Protein AF-A0A9W9MIU5-F1 (afdb_monomer_lite)

Foldseek 3Di:
DVVVVVVVVVVVVVVVVVVVVVVVVVVVVVVVVVVVVVVVVVVVVVVVVCVVVVVVVVVVVVVVVCVVCVVVVVVVVVVVVVVVVVVVVVPDQDDDDPDRDD

Sequence (102 aa):
MSSLITSLKDLVASIFEVIFSTFKGAFDAVYGILLAFVNFLVGIASMALHTVKGTLEAAGGVGKFIASNILVIAVIAIGAYGYLDYQRRQGRSVKVGDKKLN

Radius of gyration: 40.73 Å; chains: 1; bounding box: 74×19×118 Å

pLDDT: mean 86.74, std 13.94, range [39.94, 97.19]

Organism: NCBI:txid70096

Secondary structure (DSSP, 8-state):
-HHHHHHHHHHHHHHHHHHHHHHHHHHHHHHHHHHHHHHHHHHHHHHHHHHHHHHHHHHHHHHHHHHHTHHHHHHHHHHHHHHHHHHHHHTS---BTTB---

Structure (mmCIF, N/CA/C/O backbone):
data_AF-A0A9W9MIU5-F1
#
_entry.id   AF-A0A9W9MIU5-F1
#
loop_
_atom_site.group_PDB
_atom_site.id
_atom_site.type_symbol
_atom_site.label_atom_id
_atom_site.label_alt_id
_atom_site.label_comp_id
_atom_site.label_asym_id
_atom_site.label_entity_id
_atom_site.label_seq_id
_atom_site.pdbx_PDB_ins_code
_atom_site.Cartn_x
_atom_site.Cartn_y
_atom_site.Cartn_z
_atom_site.occupancy
_atom_site.B_iso_or_equiv
_atom_site.auth_seq_id
_atom_site.auth_comp_id
_atom_site.auth_asym_id
_atom_site.auth_atom_id
_atom_site.pdbx_PDB_model_num
ATOM 1 N N . MET A 1 1 ? -43.341 -10.350 53.411 1.00 57.22 1 MET A N 1
ATOM 2 C CA . MET A 1 1 ? -42.782 -8.984 53.258 1.00 57.22 1 MET A CA 1
ATOM 3 C C . MET A 1 1 ? -41.441 -8.948 52.518 1.00 57.22 1 MET A C 1
ATOM 5 O O . MET A 1 1 ? -41.173 -7.948 51.873 1.00 57.22 1 MET A O 1
ATOM 9 N N . SER A 1 2 ? -40.633 -10.021 52.528 1.00 64.62 2 SER A N 1
ATOM 10 C CA . SER A 1 2 ? -39.379 -10.090 51.751 1.00 64.62 2 SER A CA 1
ATOM 11 C C . SER A 1 2 ? -39.576 -10.037 50.225 1.00 64.62 2 SER A C 1
ATOM 13 O O . SER A 1 2 ? -38.788 -9.379 49.559 1.00 64.62 2 SER A O 1
ATOM 15 N N . SER A 1 3 ? -40.638 -10.637 49.670 1.00 72.38 3 SER A N 1
ATOM 16 C CA . SER A 1 3 ? -40.859 -10.662 48.212 1.00 72.38 3 SER A CA 1
ATOM 17 C C . SER A 1 3 ? -41.079 -9.276 47.602 1.00 72.38 3 SER A C 1
ATOM 19 O O . SER A 1 3 ? -40.480 -8.967 46.584 1.00 72.38 3 SER A O 1
ATOM 21 N N . LEU A 1 4 ? -41.869 -8.415 48.251 1.00 78.56 4 LEU A N 1
ATOM 22 C CA . LEU A 1 4 ? -42.123 -7.041 47.795 1.00 78.56 4 LEU A CA 1
ATOM 23 C C . LEU A 1 4 ? -40.842 -6.198 47.734 1.00 78.56 4 LEU A C 1
ATOM 25 O O . LEU A 1 4 ? -40.650 -5.443 46.787 1.00 78.56 4 LEU A O 1
ATOM 29 N N . ILE A 1 5 ? -39.957 -6.348 48.722 1.00 82.31 5 ILE A N 1
ATOM 30 C CA . ILE A 1 5 ? -38.683 -5.618 48.780 1.00 82.31 5 ILE A CA 1
ATOM 31 C C . ILE A 1 5 ? -37.728 -6.121 47.690 1.00 82.31 5 ILE A C 1
ATOM 33 O O . ILE A 1 5 ? -37.078 -5.313 47.029 1.00 82.31 5 ILE A O 1
ATOM 37 N N . THR A 1 6 ? -37.673 -7.435 47.461 1.00 85.44 6 THR A N 1
ATOM 38 C CA . THR A 1 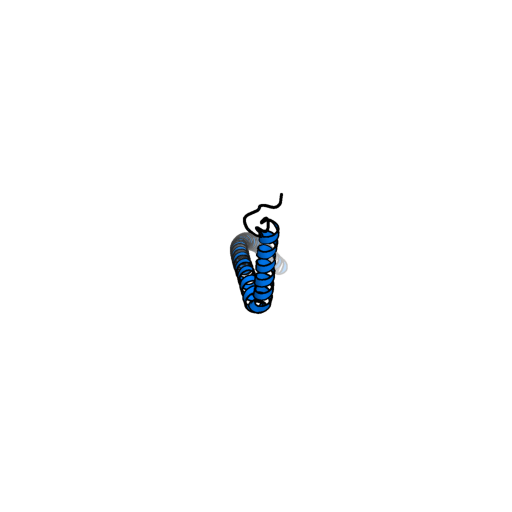6 ? -36.855 -8.023 46.391 1.00 85.44 6 THR A CA 1
ATOM 39 C C . THR A 1 6 ? -37.353 -7.599 45.010 1.00 85.44 6 THR A C 1
ATOM 41 O O . THR A 1 6 ? -36.570 -7.088 44.219 1.00 85.44 6 THR A O 1
ATOM 44 N N . SER A 1 7 ? -38.660 -7.684 44.744 1.00 86.31 7 SER A N 1
ATOM 45 C CA . SER A 1 7 ? -39.239 -7.274 43.459 1.00 86.31 7 SER A CA 1
ATOM 46 C C . SER A 1 7 ? -39.054 -5.783 43.166 1.00 86.31 7 SER A C 1
ATOM 48 O O . SER A 1 7 ? -38.835 -5.407 42.018 1.00 86.31 7 SER A O 1
ATOM 50 N N . LEU A 1 8 ? -39.102 -4.922 44.190 1.00 86.25 8 LEU A N 1
ATOM 51 C CA . LEU A 1 8 ? -38.815 -3.495 44.030 1.00 86.25 8 LEU A CA 1
ATOM 52 C C . LEU A 1 8 ? -37.341 -3.260 43.666 1.00 86.25 8 LEU A C 1
ATOM 54 O O . LEU A 1 8 ? -37.036 -2.432 42.812 1.00 86.25 8 LEU A O 1
ATOM 58 N N . LYS A 1 9 ? -36.425 -4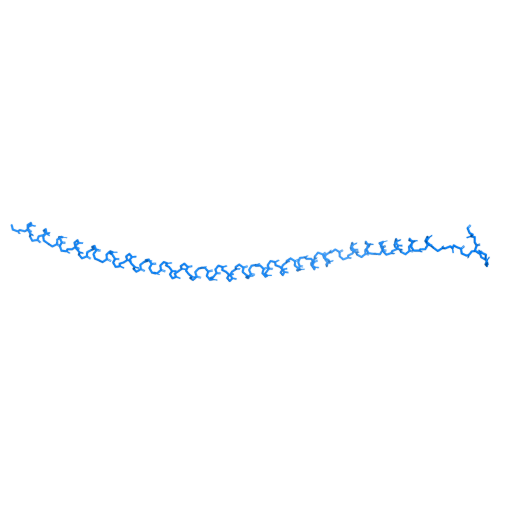.003 44.297 1.00 88.56 9 LYS A N 1
ATOM 59 C CA . LYS A 1 9 ? -34.988 -3.928 44.015 1.00 88.56 9 LYS A CA 1
ATOM 60 C C . LYS A 1 9 ? -34.671 -4.395 42.592 1.00 88.56 9 LYS A C 1
ATOM 62 O O . LYS A 1 9 ? -33.893 -3.733 41.912 1.00 88.56 9 LYS A O 1
ATOM 67 N N . ASP A 1 10 ? -35.316 -5.465 42.136 1.00 91.88 10 ASP A N 1
ATOM 68 C CA . ASP A 1 10 ? -35.162 -5.990 40.776 1.00 91.88 10 ASP A CA 1
ATOM 69 C C . ASP A 1 10 ? -35.739 -5.026 39.730 1.00 91.88 10 ASP A C 1
ATOM 71 O O . ASP A 1 10 ? -35.121 -4.793 38.693 1.00 91.88 10 ASP A O 1
ATOM 75 N N . LEU A 1 11 ? -36.879 -4.390 40.024 1.00 89.44 11 LEU A N 1
ATOM 76 C CA . LEU A 1 11 ? -37.464 -3.364 39.160 1.00 89.44 11 LEU A CA 1
ATOM 77 C C . LEU A 1 11 ? -36.528 -2.157 39.012 1.00 89.44 11 LEU A C 1
ATOM 79 O O . LEU A 1 11 ? -36.275 -1.695 37.901 1.00 89.44 11 LEU A O 1
ATOM 83 N N . VAL A 1 12 ? -35.982 -1.661 40.126 1.00 88.94 12 VAL A N 1
ATOM 84 C CA . VAL A 1 12 ? -35.022 -0.550 40.112 1.00 88.94 12 VAL A CA 1
ATOM 85 C C . VAL A 1 12 ? -33.752 -0.946 39.354 1.00 88.94 12 VAL A C 1
ATOM 87 O O . VAL A 1 12 ? -33.289 -0.178 38.513 1.00 88.94 12 VAL A O 1
ATOM 90 N N . ALA A 1 13 ? -33.218 -2.148 39.589 1.00 93.00 13 ALA A N 1
ATOM 91 C CA . ALA A 1 13 ? -32.049 -2.655 38.873 1.00 93.00 13 ALA A CA 1
ATOM 92 C C . ALA A 1 13 ? -32.291 -2.734 37.359 1.00 93.00 13 ALA A C 1
ATOM 94 O O . ALA A 1 13 ? -31.469 -2.238 36.595 1.00 93.00 13 ALA A O 1
ATOM 95 N N . SER A 1 14 ? -33.445 -3.256 36.932 1.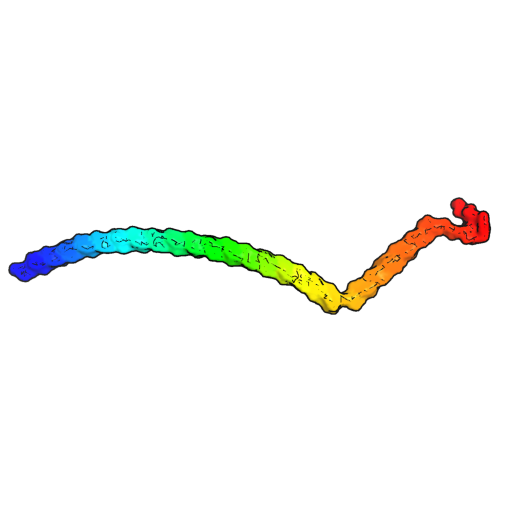00 94.00 14 SER A N 1
ATOM 96 C CA . SER A 1 14 ? -33.818 -3.333 35.517 1.00 94.00 14 SER A CA 1
ATOM 97 C C . SER A 1 14 ? -33.884 -1.952 34.857 1.00 94.00 14 SER A C 1
ATOM 99 O O . SER A 1 14 ? -33.388 -1.783 33.744 1.00 94.00 14 SER A O 1
ATOM 101 N N . ILE A 1 15 ? -34.433 -0.942 35.541 1.00 91.00 15 ILE A N 1
ATOM 102 C CA . ILE A 1 15 ? -34.486 0.431 35.015 1.00 91.00 15 ILE A CA 1
ATOM 103 C C . ILE A 1 15 ? -33.070 0.983 34.816 1.00 91.00 15 ILE A C 1
ATOM 105 O O . ILE A 1 15 ? -32.756 1.514 33.748 1.00 91.00 15 ILE A O 1
ATOM 109 N N . PHE A 1 16 ? -32.196 0.831 35.815 1.00 93.56 16 PHE A N 1
ATOM 110 C CA . PHE A 1 16 ? -30.799 1.257 35.699 1.00 93.56 16 PHE A CA 1
ATOM 111 C C . PHE A 1 16 ? -30.047 0.497 34.605 1.00 93.56 16 PHE A C 1
ATOM 113 O O . PHE A 1 16 ? -29.249 1.095 33.885 1.00 93.56 16 PHE A O 1
ATOM 120 N N . GLU A 1 17 ? -30.320 -0.793 34.442 1.00 94.19 17 GLU A N 1
ATOM 121 C CA . GLU A 1 17 ? -29.703 -1.630 33.421 1.00 94.19 17 GLU A CA 1
ATOM 122 C C . GLU A 1 17 ? -30.107 -1.200 32.008 1.00 94.19 17 GLU A C 1
ATOM 124 O O . GLU A 1 17 ? -29.241 -1.063 31.148 1.00 94.19 17 GLU A O 1
ATOM 129 N N . VAL A 1 18 ? -31.383 -0.877 31.774 1.00 93.81 18 VAL A N 1
ATOM 130 C CA . VAL A 1 18 ? -31.854 -0.352 30.481 1.00 93.81 18 VAL A CA 1
ATOM 131 C C . VAL A 1 18 ? -31.218 1.002 30.170 1.00 93.81 18 VAL A C 1
ATOM 133 O O . VAL A 1 18 ? -30.748 1.224 29.050 1.00 93.81 18 VAL A O 1
ATOM 136 N N . ILE A 1 19 ? -31.148 1.901 31.155 1.00 91.56 19 ILE A N 1
ATOM 137 C CA . ILE A 1 19 ? -30.493 3.205 30.995 1.00 91.56 19 ILE A CA 1
ATOM 138 C C . ILE A 1 19 ? -29.019 3.002 30.630 1.00 91.56 19 ILE A C 1
ATOM 140 O O . ILE A 1 19 ? -28.541 3.540 29.631 1.00 91.56 19 ILE A O 1
ATOM 144 N N . PHE A 1 20 ? -28.301 2.178 31.392 1.00 94.06 20 PHE A N 1
ATOM 145 C CA . PHE A 1 20 ? -26.879 1.936 31.176 1.00 94.06 20 PHE A CA 1
ATOM 146 C C . PHE A 1 20 ? -26.596 1.205 29.859 1.00 94.06 20 PHE A C 1
ATOM 148 O O . PHE A 1 20 ? -25.646 1.549 29.159 1.00 94.06 20 PHE A O 1
ATOM 155 N N . SER A 1 21 ? -27.446 0.248 29.483 1.00 94.81 21 SER A N 1
ATOM 156 C CA . SER A 1 21 ? -27.423 -0.431 28.184 1.00 94.81 21 SER A CA 1
ATOM 157 C C . SER A 1 21 ? -27.594 0.561 27.036 1.00 94.81 21 SER A C 1
ATOM 159 O O . SER A 1 21 ? -26.863 0.500 26.052 1.00 94.81 21 SER A O 1
ATOM 161 N N . THR A 1 22 ? -28.513 1.517 27.174 1.00 92.38 22 THR A N 1
ATOM 162 C CA . THR A 1 22 ? -28.749 2.551 26.157 1.00 92.38 22 THR A CA 1
ATOM 163 C C . THR A 1 22 ? -27.524 3.450 25.991 1.00 92.38 22 THR A C 1
ATOM 165 O O . THR A 1 22 ? -27.084 3.692 24.868 1.00 92.38 22 THR A O 1
ATOM 168 N N . PHE A 1 23 ? -26.918 3.897 27.098 1.00 94.44 23 PHE A N 1
ATOM 169 C CA . PHE A 1 23 ? -25.684 4.684 27.049 1.00 94.44 23 PHE A CA 1
ATOM 170 C C . PHE A 1 23 ? -24.514 3.894 26.462 1.00 94.44 23 PHE A C 1
ATOM 172 O O . PHE A 1 23 ? -23.809 4.421 25.606 1.00 94.44 23 PHE A O 1
ATOM 179 N N . LYS A 1 24 ? -24.321 2.634 26.866 1.00 95.00 24 LYS A N 1
ATOM 180 C CA . LYS A 1 24 ? -23.303 1.753 26.276 1.00 95.00 24 LYS A CA 1
ATOM 181 C C . LYS A 1 24 ? -23.501 1.594 24.776 1.00 95.00 24 LYS A C 1
ATOM 183 O O . LYS A 1 24 ? -22.558 1.815 24.033 1.00 95.00 24 LYS A O 1
ATOM 188 N N . GLY A 1 25 ? -24.724 1.312 24.331 1.00 95.38 25 GLY A N 1
ATOM 189 C CA . GLY A 1 25 ? -25.036 1.205 22.907 1.00 95.38 25 GLY A CA 1
ATOM 190 C C . GLY A 1 25 ? -24.723 2.492 22.139 1.00 95.38 25 GLY A C 1
ATOM 191 O O . GLY A 1 25 ? -24.159 2.436 21.049 1.00 95.38 25 GLY A O 1
ATOM 192 N N . ALA A 1 26 ? -25.016 3.658 22.721 1.00 92.12 26 ALA A N 1
ATOM 193 C CA . ALA A 1 26 ? -24.663 4.944 22.124 1.00 92.12 26 ALA A CA 1
ATOM 194 C C . ALA A 1 26 ? -23.138 5.160 22.053 1.00 92.12 26 ALA A C 1
ATOM 196 O O . ALA A 1 26 ? -22.628 5.590 21.018 1.00 92.12 26 ALA A O 1
ATOM 197 N N . PHE A 1 27 ? -22.401 4.834 23.119 1.00 94.75 27 PHE A N 1
ATOM 198 C CA . PHE A 1 27 ? -20.937 4.913 23.136 1.00 94.75 27 PHE A CA 1
ATOM 199 C C . PHE A 1 27 ? -20.294 3.949 22.138 1.00 94.75 27 PHE A C 1
ATOM 201 O O . PHE A 1 27 ? -19.400 4.360 21.400 1.00 94.75 27 PHE A O 1
ATOM 208 N N . ASP A 1 28 ? -20.775 2.711 22.065 1.00 96.12 28 ASP A N 1
ATOM 209 C CA . ASP A 1 28 ? -20.291 1.702 21.124 1.00 96.12 28 ASP A CA 1
ATOM 210 C C . ASP A 1 28 ? -20.556 2.125 19.677 1.00 96.12 28 ASP A C 1
ATOM 212 O O . ASP A 1 28 ? -19.694 1.947 18.818 1.00 96.12 28 ASP A O 1
ATOM 216 N N . ALA A 1 29 ? -21.699 2.759 19.400 1.00 95.12 29 ALA A N 1
ATOM 217 C CA . ALA A 1 29 ? -21.991 3.308 18.080 1.00 95.12 29 ALA A CA 1
ATOM 218 C C . ALA A 1 29 ? -21.002 4.421 17.693 1.00 95.12 29 ALA A C 1
ATOM 220 O O . ALA A 1 29 ? -20.438 4.396 16.599 1.00 95.12 29 ALA A O 1
ATOM 221 N N . VAL A 1 30 ? -20.743 5.378 18.593 1.00 95.31 30 VAL A N 1
ATOM 222 C CA . VAL A 1 30 ? -19.783 6.469 18.343 1.00 95.31 30 VAL A CA 1
ATOM 223 C C . VAL A 1 30 ? -18.365 5.924 18.176 1.00 95.31 30 VAL A C 1
ATOM 225 O O . VAL A 1 30 ? -17.668 6.290 17.228 1.00 95.31 30 VAL A O 1
ATOM 228 N N . TYR A 1 31 ? -17.944 5.022 19.061 1.00 96.06 31 TYR A N 1
ATOM 229 C CA . TYR A 1 31 ? -16.641 4.370 18.982 1.00 96.06 31 TYR A CA 1
ATOM 230 C C . TYR A 1 31 ? -16.489 3.579 17.679 1.00 96.06 31 TYR A C 1
ATOM 232 O O . TYR A 1 31 ? -15.469 3.699 17.001 1.00 96.06 31 TYR A O 1
ATOM 240 N N . GLY A 1 32 ? -17.526 2.841 17.277 1.00 96.81 32 GLY A N 1
ATOM 241 C CA . GLY A 1 32 ? -17.567 2.102 16.019 1.00 96.81 32 GLY A CA 1
ATOM 242 C C . GLY A 1 32 ? -17.407 3.004 14.796 1.00 96.81 32 GLY A C 1
ATOM 243 O O . GLY A 1 32 ? -16.636 2.674 13.896 1.00 96.81 32 GLY A O 1
ATOM 244 N N . ILE A 1 33 ? -18.058 4.171 14.778 1.00 95.62 33 ILE A N 1
ATOM 245 C CA . ILE A 1 33 ? -17.921 5.156 13.691 1.00 95.62 33 ILE A CA 1
ATOM 246 C C . ILE A 1 33 ? -16.497 5.718 13.632 1.00 95.62 33 ILE A C 1
ATOM 248 O O . ILE A 1 33 ? -15.912 5.793 12.551 1.00 95.62 33 ILE A O 1
ATOM 252 N N . LEU A 1 34 ? -15.913 6.082 14.777 1.00 95.88 34 LEU A N 1
ATOM 253 C CA . LEU A 1 34 ? -14.534 6.578 14.830 1.00 95.88 34 LEU A CA 1
ATOM 254 C C . LEU A 1 34 ? -13.537 5.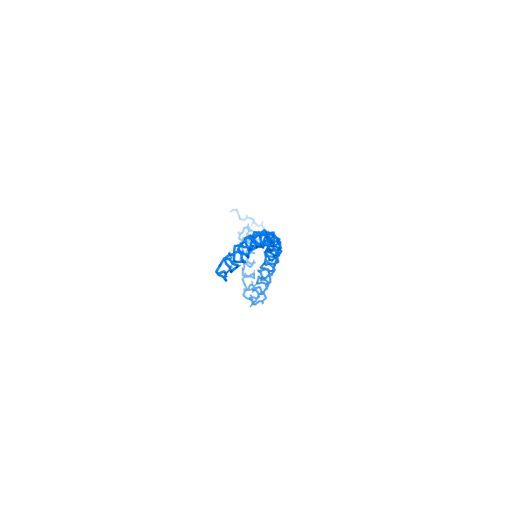518 14.355 1.00 95.88 34 LEU A C 1
ATOM 256 O O . LEU A 1 34 ? -12.642 5.814 13.565 1.00 95.88 34 LEU A O 1
ATOM 260 N N . LEU A 1 35 ? -13.714 4.272 14.788 1.00 96.81 35 LEU A N 1
ATOM 261 C CA . LEU A 1 35 ? -12.856 3.159 14.401 1.00 96.81 35 LEU A CA 1
ATOM 262 C C . LEU A 1 35 ? -12.998 2.835 12.906 1.00 96.81 35 LEU A C 1
ATOM 264 O O . LEU A 1 35 ? -11.996 2.619 12.226 1.00 96.81 35 LEU A O 1
ATOM 268 N N . ALA A 1 36 ? -14.218 2.884 12.364 1.00 95.44 36 ALA A N 1
ATOM 269 C CA . ALA A 1 36 ? -14.465 2.757 10.931 1.00 95.44 36 ALA A CA 1
ATOM 270 C C . ALA A 1 36 ? -13.784 3.878 10.132 1.00 95.44 36 ALA A C 1
ATOM 272 O O . ALA A 1 36 ? -13.166 3.606 9.104 1.00 95.44 36 ALA A O 1
ATOM 273 N N . PHE A 1 37 ? -13.835 5.120 10.620 1.00 95.94 37 PHE A N 1
ATOM 274 C CA . PHE A 1 37 ? -13.175 6.256 9.979 1.00 95.94 37 PHE A CA 1
ATOM 275 C C . PHE A 1 37 ? -11.647 6.108 9.965 1.00 95.94 37 PHE A C 1
ATOM 277 O O . PHE A 1 37 ? -11.013 6.303 8.928 1.00 95.94 37 PHE A O 1
ATOM 284 N N . VAL A 1 38 ? -11.044 5.697 11.084 1.00 96.75 38 VAL A N 1
ATOM 285 C CA . VAL A 1 38 ? -9.600 5.420 11.149 1.00 96.75 38 VAL A CA 1
ATOM 286 C C . VAL A 1 38 ? -9.223 4.287 10.194 1.00 96.75 38 VAL A C 1
ATOM 288 O O . VAL A 1 38 ? -8.288 4.436 9.409 1.00 96.75 38 VAL A O 1
ATOM 291 N N . ASN A 1 39 ? -9.976 3.184 10.194 1.00 97.19 39 ASN A N 1
ATOM 292 C CA . ASN A 1 39 ? -9.735 2.060 9.289 1.00 97.19 39 ASN A CA 1
ATOM 293 C C . ASN A 1 39 ? -9.883 2.451 7.818 1.00 97.19 39 ASN A C 1
ATOM 295 O O . ASN A 1 39 ? -9.126 1.969 6.980 1.00 97.19 39 ASN A O 1
ATOM 299 N N . PHE A 1 40 ? -10.816 3.344 7.498 1.00 96.19 40 PHE A N 1
ATOM 300 C CA . PHE A 1 40 ? -10.971 3.887 6.155 1.00 96.19 40 PHE A CA 1
ATOM 301 C C . PHE A 1 40 ? -9.726 4.669 5.713 1.00 96.19 40 PHE A C 1
ATOM 303 O O . PHE A 1 40 ? -9.192 4.411 4.633 1.00 96.19 40 PHE A O 1
ATOM 310 N N . LEU A 1 41 ? -9.205 5.561 6.563 1.00 95.81 41 LEU A N 1
ATOM 311 C CA . LEU A 1 41 ? -7.980 6.312 6.269 1.00 95.81 41 LEU A CA 1
ATOM 312 C C . LEU A 1 41 ? -6.758 5.396 6.124 1.00 95.81 41 LEU A C 1
ATOM 314 O O . LEU A 1 41 ? -5.979 5.547 5.180 1.00 95.81 41 LEU A O 1
ATOM 318 N N . VAL A 1 42 ? -6.611 4.415 7.018 1.00 96.75 42 VAL A N 1
ATOM 319 C CA . VAL A 1 42 ? -5.552 3.398 6.931 1.00 96.75 42 VAL A CA 1
ATOM 320 C C . VAL A 1 42 ? -5.695 2.578 5.648 1.00 96.75 42 VAL A C 1
ATOM 322 O O . VAL A 1 42 ? -4.697 2.309 4.985 1.00 96.75 42 VAL A O 1
ATOM 325 N N . GLY A 1 43 ? -6.921 2.230 5.255 1.00 95.69 43 GLY A N 1
ATOM 326 C CA . GLY A 1 43 ? -7.218 1.524 4.012 1.00 95.69 43 GLY A CA 1
ATOM 327 C C . GLY A 1 43 ? -6.761 2.297 2.775 1.00 95.69 43 GLY A C 1
ATOM 328 O O . GLY A 1 43 ? -6.062 1.734 1.933 1.00 95.69 43 GLY A O 1
ATOM 329 N N . ILE A 1 44 ? -7.071 3.597 2.696 1.00 94.56 44 ILE A N 1
ATOM 330 C CA . ILE A 1 44 ? -6.618 4.468 1.597 1.00 94.56 44 ILE A CA 1
ATOM 331 C C . ILE A 1 44 ? -5.090 4.540 1.557 1.00 94.56 44 ILE A C 1
ATOM 333 O O . ILE A 1 44 ? -4.486 4.335 0.502 1.00 94.56 44 ILE A O 1
ATOM 337 N N . ALA A 1 45 ? -4.454 4.810 2.698 1.00 94.44 45 ALA A N 1
ATOM 338 C CA . ALA A 1 45 ? -3.001 4.913 2.777 1.00 94.44 45 ALA A CA 1
ATOM 339 C C . ALA A 1 45 ? -2.322 3.591 2.382 1.00 94.44 45 ALA A C 1
ATOM 341 O O . ALA A 1 45 ? -1.364 3.588 1.609 1.00 94.44 45 ALA A O 1
ATOM 342 N N . SER A 1 46 ? -2.853 2.463 2.855 1.00 95.25 46 SER A N 1
ATOM 343 C CA . SER A 1 46 ? -2.368 1.129 2.509 1.00 95.25 46 SER A CA 1
ATOM 344 C C . SER A 1 46 ? -2.500 0.862 1.009 1.00 95.25 46 SER A C 1
ATOM 346 O O . SER A 1 46 ? -1.530 0.460 0.368 1.00 95.25 46 SER A O 1
ATOM 348 N N . MET A 1 47 ? -3.652 1.171 0.409 1.00 95.19 47 MET A N 1
ATOM 349 C CA . MET A 1 47 ? -3.874 1.014 -1.030 1.00 95.19 47 MET A CA 1
ATOM 350 C C . MET A 1 47 ? -2.894 1.855 -1.857 1.00 95.19 47 MET A C 1
ATOM 352 O O . MET A 1 47 ? -2.315 1.353 -2.824 1.00 95.19 47 MET A O 1
ATOM 356 N N . ALA A 1 48 ? -2.654 3.108 -1.465 1.00 93.69 48 ALA A N 1
ATOM 357 C CA . ALA A 1 48 ? -1.671 3.963 -2.122 1.00 93.69 48 ALA A CA 1
ATOM 358 C C . ALA A 1 48 ? -0.257 3.368 -2.024 1.00 93.69 48 ALA A C 1
ATOM 360 O O . ALA A 1 48 ? 0.433 3.239 -3.037 1.00 93.69 48 ALA A O 1
ATOM 361 N N . LEU A 1 49 ? 0.154 2.927 -0.830 1.00 94.75 49 LEU A N 1
ATOM 362 C CA . LEU A 1 49 ? 1.458 2.296 -0.617 1.00 94.75 49 LEU A CA 1
ATOM 363 C C . LEU A 1 49 ? 1.618 1.012 -1.437 1.00 94.75 49 LEU A C 1
ATOM 365 O O . LEU A 1 49 ? 2.661 0.818 -2.057 1.00 94.75 49 LEU A O 1
ATOM 369 N N . HIS A 1 50 ? 0.601 0.151 -1.476 1.00 95.12 50 HIS A N 1
ATOM 370 C CA . HIS A 1 50 ? 0.608 -1.066 -2.288 1.00 95.12 50 HIS A CA 1
ATOM 371 C C . HIS A 1 50 ? 0.676 -0.763 -3.784 1.00 95.12 50 HIS A C 1
ATOM 373 O O . HIS A 1 50 ? 1.405 -1.440 -4.501 1.00 95.12 50 HIS A O 1
ATOM 379 N N . THR A 1 51 ? -0.017 0.275 -4.251 1.00 93.31 51 THR A N 1
ATOM 380 C CA . THR A 1 51 ? 0.016 0.683 -5.663 1.00 93.31 51 THR A CA 1
ATOM 381 C C . THR A 1 51 ? 1.407 1.180 -6.058 1.00 93.31 51 THR A C 1
ATOM 383 O O . THR A 1 51 ? 1.953 0.763 -7.080 1.00 93.31 51 THR A O 1
ATOM 386 N N . VAL A 1 52 ? 2.024 2.022 -5.222 1.00 93.25 52 VAL A N 1
ATOM 387 C CA . VAL A 1 52 ? 3.391 2.518 -5.442 1.00 93.25 52 VAL A CA 1
ATOM 388 C C . VAL A 1 52 ? 4.391 1.365 -5.411 1.00 93.25 52 VAL A C 1
ATOM 390 O O . VAL A 1 52 ? 5.170 1.219 -6.349 1.00 93.25 52 VAL A O 1
ATOM 393 N N . LYS A 1 53 ? 4.340 0.503 -4.386 1.00 93.88 53 LYS A N 1
ATOM 394 C CA . LYS A 1 53 ? 5.211 -0.678 -4.289 1.00 93.88 53 LYS A CA 1
ATOM 395 C C . LYS A 1 53 ? 5.044 -1.606 -5.486 1.00 93.88 53 LYS A C 1
ATOM 397 O O . LYS A 1 53 ? 6.040 -1.932 -6.111 1.00 93.88 53 LYS A O 1
ATOM 402 N N . GLY A 1 54 ? 3.813 -1.949 -5.862 1.00 92.56 54 GLY A N 1
ATOM 403 C CA . GLY A 1 54 ? 3.542 -2.800 -7.021 1.00 92.56 54 GLY A CA 1
ATOM 404 C C . GLY A 1 54 ? 4.060 -2.198 -8.329 1.00 92.56 54 GLY A C 1
ATOM 405 O O . GLY A 1 54 ? 4.612 -2.912 -9.161 1.00 92.56 54 GLY A O 1
ATOM 406 N N . THR A 1 55 ? 3.974 -0.874 -8.489 1.00 90.81 55 THR A N 1
ATOM 407 C CA . THR A 1 55 ? 4.526 -0.179 -9.664 1.00 90.81 55 THR A CA 1
ATOM 408 C C . THR A 1 55 ? 6.057 -0.199 -9.668 1.00 90.81 55 THR A C 1
ATOM 410 O O . THR A 1 55 ? 6.668 -0.470 -10.703 1.00 90.81 55 THR A O 1
ATOM 413 N N . LEU A 1 56 ? 6.695 0.045 -8.518 1.00 91.38 56 LEU A N 1
ATOM 414 C CA . LEU A 1 56 ? 8.152 -0.049 -8.387 1.00 91.38 56 LEU A CA 1
ATOM 415 C C . LEU A 1 56 ? 8.650 -1.482 -8.597 1.00 91.38 56 LEU A C 1
ATOM 417 O O . LEU A 1 56 ? 9.664 -1.679 -9.257 1.00 91.38 56 LEU A O 1
ATOM 421 N N . GLU A 1 57 ? 7.947 -2.478 -8.066 1.00 92.75 57 GLU A N 1
ATOM 422 C CA . GLU A 1 57 ? 8.258 -3.894 -8.258 1.00 92.75 57 GLU A CA 1
ATOM 423 C C . GLU A 1 57 ? 8.104 -4.303 -9.721 1.00 92.75 57 GLU A C 1
ATOM 425 O O . GLU A 1 57 ? 8.965 -5.008 -10.240 1.00 92.75 57 GLU A O 1
ATOM 430 N N . ALA A 1 58 ? 7.078 -3.813 -10.422 1.00 91.38 58 ALA A N 1
ATOM 431 C CA . ALA A 1 58 ? 6.927 -4.030 -11.857 1.00 91.38 58 ALA A CA 1
ATOM 432 C C . ALA A 1 58 ? 8.093 -3.410 -12.648 1.00 91.38 58 ALA A C 1
ATOM 434 O O . ALA A 1 58 ? 8.705 -4.083 -13.479 1.00 91.38 58 ALA A O 1
ATOM 435 N N . ALA A 1 59 ? 8.461 -2.159 -12.351 1.00 87.38 59 ALA A N 1
ATOM 436 C CA . ALA A 1 59 ? 9.601 -1.492 -12.981 1.00 87.38 59 ALA A CA 1
ATOM 437 C C . ALA A 1 59 ? 10.933 -2.206 -12.677 1.00 87.38 59 ALA A C 1
ATOM 439 O O . ALA A 1 59 ? 11.741 -2.452 -13.576 1.00 87.38 59 ALA A O 1
ATOM 440 N N . GLY A 1 60 ? 11.142 -2.610 -11.422 1.00 89.44 60 GLY A N 1
ATOM 441 C CA . GLY A 1 60 ? 12.283 -3.419 -10.999 1.00 89.44 60 GLY A CA 1
ATOM 442 C C . GLY A 1 6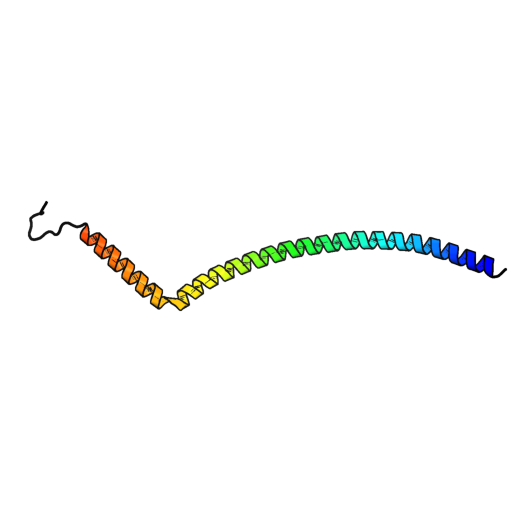0 ? 12.297 -4.799 -11.659 1.00 89.44 60 GLY A C 1
ATOM 443 O O . GLY A 1 60 ? 13.361 -5.291 -12.030 1.00 89.44 60 GLY A O 1
ATOM 444 N N . GLY A 1 61 ? 11.126 -5.396 -11.882 1.00 90.75 61 GLY A N 1
ATOM 445 C CA . GLY A 1 61 ? 10.941 -6.651 -12.604 1.00 90.75 61 GLY A CA 1
ATOM 446 C C . GLY A 1 61 ? 11.385 -6.557 -14.061 1.00 90.75 61 GLY A C 1
ATOM 447 O O . GLY A 1 61 ? 12.109 -7.434 -14.528 1.00 90.75 61 GLY A O 1
ATOM 448 N N . VAL A 1 62 ? 11.049 -5.464 -14.755 1.00 89.69 62 VAL A N 1
ATOM 449 C CA . VAL A 1 62 ? 11.540 -5.191 -16.118 1.00 89.69 62 VAL A CA 1
ATOM 450 C C . VAL A 1 62 ? 13.059 -5.015 -16.127 1.00 89.69 62 VAL A C 1
ATOM 452 O O . VAL A 1 62 ? 13.745 -5.633 -16.941 1.00 89.69 62 VAL A O 1
ATOM 455 N N . GLY A 1 63 ? 13.609 -4.235 -15.193 1.00 89.00 63 GLY A N 1
ATOM 456 C CA . GLY A 1 63 ? 15.060 -4.074 -15.064 1.00 89.00 63 GLY A CA 1
ATOM 457 C C . GLY A 1 63 ? 15.773 -5.408 -14.824 1.00 89.00 63 GLY A C 1
ATOM 458 O O . GLY A 1 63 ? 16.758 -5.721 -15.492 1.00 89.00 63 GLY A O 1
ATOM 459 N N . LYS A 1 64 ? 15.231 -6.241 -13.931 1.00 92.12 64 LYS A N 1
ATOM 460 C CA . LYS A 1 64 ? 15.749 -7.583 -13.637 1.00 92.12 64 LYS A CA 1
ATOM 461 C C . LYS A 1 64 ? 15.628 -8.521 -14.836 1.00 92.12 64 LYS A C 1
ATOM 463 O O . LYS A 1 64 ? 16.545 -9.299 -15.080 1.00 92.12 64 LYS A O 1
ATOM 468 N N . PHE A 1 65 ? 14.541 -8.436 -15.600 1.00 91.50 65 PHE A N 1
ATOM 469 C CA . PHE A 1 65 ? 14.368 -9.197 -16.834 1.00 91.50 65 PHE A CA 1
ATOM 470 C C . PHE A 1 65 ? 15.445 -8.838 -17.861 1.00 91.50 65 PHE A C 1
ATOM 472 O O . PHE A 1 65 ? 16.089 -9.739 -18.398 1.00 91.50 65 PHE A O 1
ATOM 479 N N . ILE A 1 66 ? 15.686 -7.543 -18.085 1.00 91.38 66 ILE A N 1
ATOM 480 C CA . ILE A 1 66 ? 16.728 -7.070 -19.005 1.00 91.38 66 ILE A CA 1
ATOM 481 C C . ILE A 1 66 ? 18.107 -7.515 -18.518 1.00 91.38 66 ILE A C 1
ATOM 483 O O . ILE A 1 66 ? 18.867 -8.093 -19.289 1.00 91.38 66 ILE A O 1
ATOM 487 N N . ALA A 1 67 ? 18.413 -7.309 -17.235 1.00 91.62 67 ALA A N 1
ATOM 488 C CA . ALA A 1 67 ? 19.692 -7.703 -16.653 1.00 91.62 67 ALA A CA 1
ATOM 489 C C . ALA A 1 67 ? 19.933 -9.219 -16.767 1.00 91.62 67 ALA A C 1
ATOM 491 O O . ALA A 1 67 ? 21.021 -9.645 -17.146 1.00 91.62 67 ALA A O 1
ATOM 492 N N . SER A 1 68 ? 18.910 -10.037 -16.504 1.00 93.00 68 SER A N 1
ATOM 493 C CA . SER A 1 68 ? 19.008 -11.499 -16.565 1.00 93.00 68 SER A CA 1
ATOM 494 C C . SER A 1 68 ? 19.091 -12.046 -17.991 1.00 93.00 68 SER A C 1
ATOM 496 O O . SER A 1 68 ? 19.595 -13.149 -18.179 1.00 93.00 68 SER A O 1
ATOM 498 N N . ASN A 1 69 ? 18.586 -11.314 -18.988 1.00 94.31 69 ASN A N 1
ATOM 499 C CA . ASN A 1 69 ? 18.513 -11.768 -20.380 1.00 94.31 69 ASN A CA 1
ATOM 500 C C . ASN A 1 69 ? 19.379 -10.927 -21.322 1.00 94.31 69 ASN A C 1
ATOM 502 O O . ASN A 1 69 ? 19.177 -10.950 -22.536 1.00 94.31 69 ASN A O 1
ATOM 506 N N . ILE A 1 70 ? 20.359 -10.197 -20.783 1.00 94.00 70 ILE A N 1
ATOM 507 C CA . ILE A 1 70 ? 21.133 -9.212 -21.542 1.00 94.00 70 ILE A CA 1
ATOM 508 C C . ILE A 1 70 ? 21.822 -9.818 -22.770 1.00 94.00 70 ILE A C 1
ATOM 510 O O . ILE A 1 70 ? 21.845 -9.190 -23.824 1.00 94.00 70 ILE A O 1
ATOM 514 N N . LEU A 1 71 ? 22.309 -11.061 -22.674 1.00 94.94 71 LEU A N 1
ATOM 515 C CA . LEU A 1 71 ? 22.940 -11.767 -23.794 1.00 94.94 71 LEU A CA 1
ATOM 516 C C . LEU A 1 71 ? 21.950 -12.045 -24.929 1.00 94.94 71 LEU A C 1
ATOM 518 O O . LEU A 1 71 ? 22.241 -11.761 -26.087 1.00 94.94 71 LEU A O 1
ATOM 522 N N . VAL A 1 72 ? 20.764 -12.559 -24.600 1.00 94.12 72 VAL A N 1
ATOM 523 C CA . VAL A 1 72 ? 19.717 -12.855 -25.589 1.00 94.12 72 VAL A CA 1
ATOM 524 C C . VAL A 1 72 ? 19.227 -11.562 -26.239 1.00 94.12 72 VAL A C 1
ATOM 526 O O . VAL A 1 72 ? 19.134 -11.479 -27.462 1.00 94.12 72 VAL A O 1
ATOM 529 N N . ILE A 1 73 ? 18.985 -10.524 -25.433 1.00 93.44 73 ILE A N 1
ATOM 530 C CA . ILE A 1 73 ? 18.566 -9.203 -25.915 1.00 93.44 73 ILE A CA 1
ATOM 531 C C . ILE A 1 73 ? 19.636 -8.597 -26.832 1.00 93.44 73 ILE A C 1
ATOM 533 O O . ILE A 1 73 ? 19.296 -8.059 -27.883 1.00 93.44 73 ILE A O 1
ATOM 537 N N . ALA A 1 74 ? 20.921 -8.720 -26.488 1.00 93.69 74 ALA A N 1
ATOM 538 C CA . ALA A 1 74 ? 22.020 -8.223 -27.312 1.00 93.69 74 ALA A CA 1
ATOM 539 C C . ALA A 1 74 ? 22.086 -8.926 -28.676 1.00 93.69 74 ALA A C 1
ATOM 541 O O . ALA A 1 74 ? 22.226 -8.258 -29.699 1.00 93.69 74 ALA A O 1
ATOM 542 N N . VAL A 1 75 ? 21.924 -10.252 -28.715 1.00 96.44 75 VAL A N 1
ATOM 543 C CA . VAL A 1 75 ? 21.894 -11.010 -29.977 1.00 96.44 75 VAL A CA 1
ATOM 544 C C . VAL A 1 75 ? 20.717 -10.573 -30.848 1.00 96.44 75 VAL A C 1
ATOM 546 O O . VAL A 1 75 ? 20.903 -10.306 -32.036 1.00 96.44 75 VAL A O 1
ATOM 549 N N . ILE A 1 76 ? 19.522 -10.435 -30.264 1.00 94.62 76 ILE A N 1
ATOM 550 C CA . ILE A 1 76 ? 18.336 -9.949 -30.983 1.00 94.62 76 ILE A CA 1
ATOM 551 C C . ILE A 1 76 ? 18.571 -8.530 -31.515 1.00 94.62 76 ILE A C 1
ATOM 553 O O . ILE A 1 76 ? 18.266 -8.259 -32.674 1.00 94.62 76 ILE A O 1
ATOM 557 N N . ALA A 1 77 ? 19.147 -7.633 -30.710 1.00 93.50 77 ALA A N 1
ATOM 558 C CA . ALA A 1 77 ? 19.425 -6.255 -31.106 1.00 93.50 77 ALA A CA 1
ATOM 559 C C . ALA A 1 77 ? 20.427 -6.174 -32.269 1.00 93.50 77 ALA A C 1
ATOM 561 O O . ALA A 1 77 ? 20.191 -5.445 -33.234 1.00 93.50 77 ALA A O 1
ATOM 562 N N . ILE A 1 78 ? 21.511 -6.955 -32.214 1.00 95.44 78 ILE A N 1
ATOM 563 C CA . ILE A 1 78 ? 22.500 -7.046 -33.297 1.00 95.44 78 ILE A CA 1
ATOM 564 C C . ILE A 1 78 ? 21.846 -7.596 -34.568 1.00 95.44 78 ILE A C 1
ATOM 566 O O . ILE A 1 78 ? 22.026 -7.023 -35.643 1.00 95.44 78 ILE A O 1
ATOM 570 N N . GLY A 1 79 ? 21.050 -8.663 -34.453 1.00 95.25 79 GLY A N 1
ATOM 571 C CA . GLY A 1 79 ? 20.328 -9.251 -35.581 1.00 95.25 79 GLY A CA 1
ATOM 572 C C . GLY A 1 79 ? 19.339 -8.273 -36.222 1.00 95.25 79 GLY A C 1
ATOM 573 O O . GLY A 1 79 ? 19.345 -8.098 -37.440 1.00 95.25 79 GLY A O 1
ATOM 574 N N . ALA A 1 80 ? 18.540 -7.577 -35.410 1.00 93.81 80 ALA A N 1
ATOM 575 C CA . ALA A 1 80 ? 17.586 -6.574 -35.877 1.00 93.81 80 ALA A CA 1
ATOM 576 C C . ALA A 1 80 ? 18.287 -5.391 -36.561 1.00 93.81 80 ALA A C 1
ATOM 578 O O . ALA A 1 80 ? 17.864 -4.957 -37.633 1.00 93.81 80 ALA A O 1
ATOM 579 N N . TYR A 1 81 ? 19.387 -4.895 -35.987 1.00 93.88 81 TYR A N 1
ATOM 580 C CA . TYR A 1 81 ? 20.174 -3.822 -36.593 1.00 93.88 81 TYR A CA 1
ATOM 581 C C . TYR A 1 81 ? 20.800 -4.257 -37.920 1.00 93.88 81 TYR A C 1
ATOM 583 O O . TYR A 1 81 ? 20.695 -3.539 -38.913 1.00 93.88 81 TYR A O 1
ATOM 591 N N . GLY A 1 82 ? 21.401 -5.449 -37.962 1.00 94.06 82 GLY A N 1
ATOM 592 C CA . GLY A 1 82 ? 21.971 -6.017 -39.182 1.00 94.06 82 GLY A CA 1
ATOM 593 C C . GLY A 1 82 ? 20.925 -6.191 -40.284 1.00 94.06 82 GLY A C 1
ATOM 594 O O . GLY A 1 82 ? 21.185 -5.850 -41.437 1.00 94.06 82 GLY A O 1
ATOM 595 N N . TYR A 1 83 ? 19.717 -6.639 -39.933 1.00 91.19 83 TYR A N 1
ATOM 596 C CA . TYR A 1 83 ? 18.602 -6.750 -40.872 1.00 91.19 83 TYR A CA 1
ATOM 597 C C . TYR A 1 83 ? 18.148 -5.384 -41.408 1.00 91.19 83 TYR A C 1
ATOM 599 O O . TYR A 1 83 ? 17.987 -5.220 -42.617 1.00 91.19 83 TYR A O 1
ATOM 607 N N . LEU A 1 84 ? 17.995 -4.382 -40.537 1.00 89.56 84 LEU A N 1
ATOM 608 C CA . LEU A 1 84 ? 17.630 -3.022 -40.945 1.00 89.56 84 LEU A CA 1
ATOM 609 C C . LEU A 1 84 ? 18.701 -2.383 -41.838 1.00 89.56 84 LEU A C 1
ATOM 611 O O . LEU A 1 84 ? 18.366 -1.724 -42.824 1.00 89.56 84 LEU A O 1
ATOM 615 N N . ASP A 1 85 ? 19.983 -2.578 -41.526 1.00 88.31 85 ASP A N 1
ATOM 616 C CA . A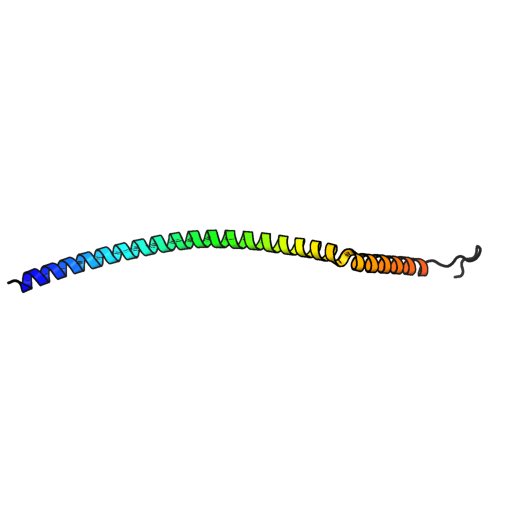SP A 1 85 ? 21.086 -2.102 -42.366 1.00 88.31 85 ASP A CA 1
ATOM 617 C C . ASP A 1 85 ? 21.089 -2.805 -43.731 1.00 88.31 85 ASP A C 1
ATOM 619 O O . ASP A 1 85 ? 21.211 -2.158 -44.774 1.00 88.31 85 ASP A O 1
ATOM 623 N N . TYR A 1 86 ? 20.850 -4.117 -43.753 1.00 86.44 86 TYR A N 1
ATOM 624 C CA . TYR A 1 86 ? 20.711 -4.884 -44.987 1.00 86.44 86 TYR A CA 1
ATOM 625 C C . TYR A 1 86 ? 19.533 -4.395 -45.847 1.00 86.44 86 TYR A C 1
ATOM 627 O O . TYR A 1 86 ? 19.695 -4.177 -47.050 1.00 86.44 86 TYR A O 1
ATOM 635 N N . GLN A 1 87 ? 18.370 -4.133 -45.246 1.00 86.06 87 GLN A N 1
ATOM 636 C CA . GLN A 1 87 ? 17.195 -3.611 -45.950 1.00 86.06 87 GLN A CA 1
ATOM 637 C C . GLN A 1 87 ? 17.445 -2.207 -46.527 1.00 86.06 87 GLN A C 1
ATOM 639 O O . GLN A 1 87 ? 17.073 -1.924 -47.667 1.00 86.06 87 GLN A O 1
ATOM 644 N N . ARG A 1 88 ? 18.146 -1.330 -45.794 1.00 80.62 88 ARG A N 1
ATOM 645 C CA . ARG A 1 88 ? 18.545 0.003 -46.289 1.00 80.62 88 ARG A CA 1
ATOM 646 C C . ARG A 1 88 ? 19.478 -0.074 -47.496 1.00 80.62 88 ARG A C 1
ATOM 648 O O . ARG A 1 88 ? 19.425 0.795 -48.367 1.00 80.62 88 ARG A O 1
ATOM 655 N N . ARG A 1 89 ? 20.328 -1.101 -47.565 1.00 74.81 89 ARG A N 1
ATOM 656 C CA . ARG A 1 89 ? 21.232 -1.328 -48.703 1.00 74.81 89 ARG A CA 1
ATOM 657 C C . ARG A 1 89 ? 20.502 -1.856 -49.937 1.00 74.81 89 ARG A C 1
ATOM 659 O O . ARG A 1 89 ? 20.896 -1.489 -51.037 1.00 74.81 89 ARG A O 1
ATOM 666 N N . GLN A 1 90 ? 19.417 -2.617 -49.779 1.00 68.19 90 GLN A N 1
ATOM 667 C CA . GLN A 1 90 ? 18.584 -3.059 -50.910 1.00 68.19 90 GLN A CA 1
ATOM 668 C C . GLN A 1 90 ? 17.866 -1.899 -51.625 1.00 68.19 90 GLN A C 1
ATOM 670 O O . GLN A 1 90 ? 17.583 -1.997 -52.813 1.00 68.19 90 GLN A O 1
ATOM 675 N N . GLY A 1 91 ? 17.627 -0.773 -50.941 1.00 59.75 91 GLY A N 1
ATOM 676 C CA . GLY A 1 91 ? 17.065 0.444 -51.544 1.00 59.75 91 GLY A CA 1
ATOM 677 C C . GLY A 1 91 ? 18.076 1.355 -52.260 1.00 59.75 91 GLY A C 1
ATOM 678 O O . GLY A 1 91 ? 17.680 2.373 -52.827 1.00 59.75 91 GLY A O 1
ATOM 679 N N . ARG A 1 92 ? 19.382 1.044 -52.240 1.00 58.41 92 ARG A N 1
ATOM 680 C CA . ARG A 1 92 ? 20.409 1.814 -52.966 1.00 58.41 92 ARG A CA 1
ATOM 681 C C . ARG A 1 92 ? 20.724 1.123 -54.288 1.00 58.41 92 ARG A C 1
ATOM 683 O O . ARG A 1 92 ? 21.245 0.015 -54.295 1.00 58.41 92 ARG A O 1
ATOM 690 N N . SER A 1 93 ? 20.480 1.816 -55.404 1.00 55.34 93 SER A N 1
ATOM 691 C CA . SER A 1 93 ? 20.925 1.387 -56.736 1.00 55.34 93 SER A CA 1
ATOM 692 C C . SER A 1 93 ? 22.424 1.073 -56.701 1.00 55.34 93 SER A C 1
ATOM 694 O O . SER A 1 93 ? 23.228 1.964 -56.395 1.00 55.34 93 SER A O 1
ATOM 696 N N . VAL A 1 94 ? 22.806 -0.169 -56.998 1.00 56.50 94 VAL A N 1
ATOM 697 C CA . VAL A 1 94 ? 24.212 -0.574 -57.085 1.00 56.50 94 VAL A CA 1
ATOM 698 C C . VAL A 1 94 ? 24.852 0.215 -58.230 1.00 56.50 94 VAL A C 1
ATOM 700 O O . VAL A 1 94 ? 24.528 0.007 -59.395 1.00 56.50 94 VAL A O 1
ATOM 703 N N . LYS A 1 95 ? 25.737 1.167 -57.910 1.00 55.47 95 LYS A N 1
ATOM 704 C CA . LYS A 1 95 ? 26.575 1.825 -58.918 1.00 55.47 95 LYS A CA 1
ATOM 705 C C . LYS A 1 95 ? 27.751 0.903 -59.220 1.00 55.47 95 LYS A C 1
ATOM 707 O O . LYS A 1 95 ? 28.733 0.898 -58.485 1.00 55.47 95 LYS A O 1
ATOM 712 N N . VAL A 1 96 ? 27.639 0.131 -60.293 1.00 53.84 96 VAL A N 1
ATOM 713 C CA . VAL A 1 96 ? 28.781 -0.551 -60.908 1.00 53.84 96 VAL A CA 1
ATOM 714 C C . VAL A 1 96 ? 29.313 0.394 -61.985 1.00 53.84 96 VAL A C 1
ATOM 716 O O . VAL A 1 96 ? 28.599 0.647 -62.946 1.00 53.84 96 VAL A O 1
ATOM 719 N N . GLY A 1 97 ? 30.502 0.976 -61.774 1.00 50.62 97 GLY A N 1
ATOM 720 C CA . GLY A 1 97 ? 31.238 1.816 -62.738 1.00 50.62 97 GLY A CA 1
ATOM 721 C C . GLY A 1 97 ? 30.426 2.916 -63.435 1.00 50.62 97 GLY A C 1
ATOM 722 O O . GLY A 1 97 ? 29.838 2.654 -64.471 1.00 50.62 97 GLY A O 1
ATOM 723 N N . ASP A 1 98 ? 30.411 4.137 -62.885 1.00 55.09 98 ASP A N 1
ATOM 724 C CA . ASP A 1 98 ? 29.868 5.396 -63.457 1.00 55.09 98 ASP A CA 1
ATOM 725 C C . ASP A 1 98 ? 28.516 5.386 -64.203 1.00 55.09 98 ASP A C 1
ATOM 727 O O . ASP A 1 98 ? 28.071 6.422 -64.699 1.00 55.09 98 ASP A O 1
ATOM 731 N N . LYS A 1 99 ? 27.772 4.280 -64.219 1.00 50.97 99 LYS A N 1
ATOM 732 C CA . LYS A 1 99 ? 26.496 4.177 -64.914 1.00 50.97 99 LYS A CA 1
ATOM 733 C C . LYS A 1 99 ? 25.421 3.703 -63.955 1.00 50.97 99 LYS A C 1
ATOM 735 O O . LYS A 1 99 ? 25.457 2.598 -63.420 1.00 50.97 99 LYS A O 1
ATOM 740 N N . LYS A 1 100 ? 24.441 4.582 -63.728 1.00 39.94 100 LYS A N 1
ATOM 741 C CA . LYS A 1 100 ? 23.161 4.195 -63.136 1.00 39.94 100 LYS A CA 1
ATOM 742 C C . LYS A 1 100 ? 22.476 3.236 -64.109 1.00 39.94 100 LYS A C 1
ATOM 744 O O . LYS A 1 100 ? 22.139 3.642 -65.219 1.00 39.94 100 LYS A O 1
ATOM 749 N N . LEU A 1 101 ? 22.291 1.989 -63.690 1.00 52.06 101 LEU A N 1
ATOM 750 C CA . LEU A 1 101 ? 21.315 1.099 -64.305 1.00 52.06 101 LEU A CA 1
ATOM 751 C C . LEU A 1 101 ? 19.944 1.502 -63.754 1.00 52.06 101 LEU A C 1
ATOM 753 O O . LEU A 1 101 ? 19.767 1.579 -62.536 1.00 52.06 101 LEU A O 1
ATOM 757 N N . ASN A 1 102 ? 19.069 1.892 -64.677 1.00 51.62 102 ASN A N 1
ATOM 758 C CA . ASN A 1 102 ? 17.682 2.286 -64.444 1.00 51.62 102 ASN A CA 1
ATOM 759 C C . ASN A 1 102 ? 16.808 1.035 -64.334 1.00 51.62 102 ASN A C 1
ATOM 761 O O . ASN A 1 102 ? 17.109 0.079 -65.086 1.00 51.62 102 ASN A O 1
#